Protein AF-A0AAT9L9P8-F1 (afdb_monomer_lite)

Structure (mmCIF, N/CA/C/O backbone):
data_AF-A0AAT9L9P8-F1
#
_entry.id   AF-A0AAT9L9P8-F1
#
loop_
_atom_site.group_PDB
_atom_site.id
_atom_site.type_symbol
_atom_site.label_atom_id
_atom_site.label_alt_id
_atom_site.label_comp_id
_atom_site.label_asym_id
_atom_site.label_entity_id
_atom_site.label_seq_id
_atom_site.pdbx_PDB_ins_code
_atom_site.Cartn_x
_atom_site.Cartn_y
_atom_site.Cartn_z
_atom_site.occupancy
_atom_site.B_iso_or_equiv
_atom_site.auth_seq_id
_atom_site.auth_comp_id
_atom_site.auth_asym_id
_atom_site.auth_atom_id
_atom_site.pdbx_PDB_model_num
ATOM 1 N N . MET A 1 1 ? 6.397 -19.468 -23.640 1.00 36.09 1 MET A N 1
ATOM 2 C CA . MET A 1 1 ? 7.177 -18.233 -23.873 1.00 36.09 1 MET A CA 1
ATOM 3 C C . MET A 1 1 ? 7.217 -17.454 -22.563 1.00 36.09 1 MET A C 1
ATOM 5 O O . MET A 1 1 ? 6.159 -17.043 -22.113 1.00 36.09 1 MET A O 1
ATOM 9 N N . ASN A 1 2 ? 8.375 -17.310 -21.912 1.00 57.66 2 ASN A N 1
ATOM 10 C CA . ASN A 1 2 ? 8.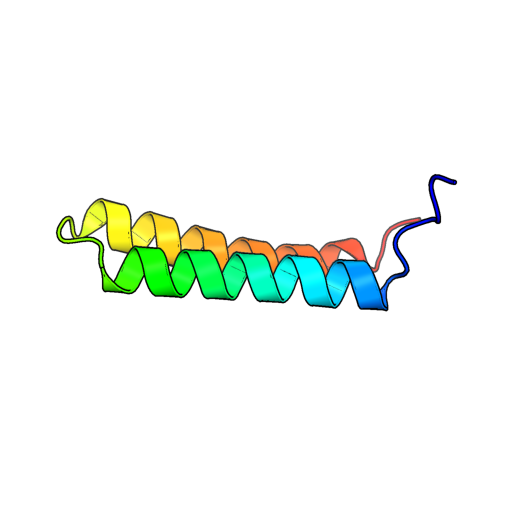538 -16.364 -20.802 1.00 57.66 2 ASN A CA 1
ATOM 11 C C . ASN A 1 2 ? 8.983 -15.044 -21.446 1.00 57.66 2 ASN A C 1
ATOM 13 O O . ASN A 1 2 ? 10.159 -14.878 -21.758 1.00 57.66 2 ASN A O 1
ATOM 17 N N . LEU A 1 3 ? 8.017 -14.205 -21.828 1.00 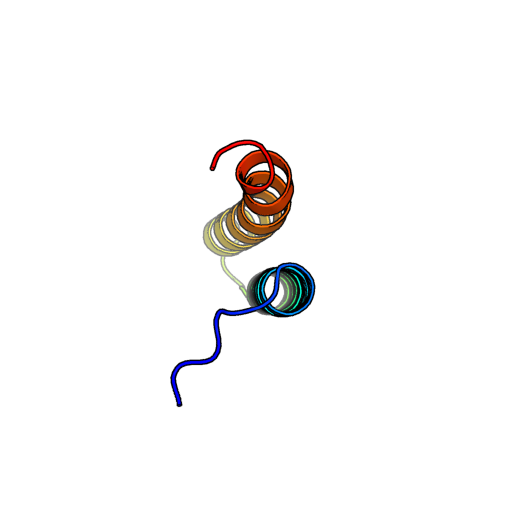59.22 3 LEU A N 1
ATOM 18 C CA . LEU A 1 3 ? 8.316 -12.893 -22.394 1.00 59.22 3 LEU A CA 1
ATOM 19 C C . LEU A 1 3 ? 8.874 -12.034 -21.247 1.00 59.22 3 LEU A C 1
ATOM 21 O O . LEU A 1 3 ? 8.265 -12.043 -20.174 1.00 59.22 3 LEU A O 1
ATOM 25 N N . PRO A 1 4 ? 10.022 -11.352 -21.409 1.00 60.06 4 PRO A N 1
ATOM 26 C CA . PRO A 1 4 ? 10.521 -10.463 -20.373 1.00 60.06 4 PRO A CA 1
ATOM 27 C C . PRO A 1 4 ? 9.455 -9.402 -20.113 1.00 60.06 4 PRO A C 1
ATOM 29 O O . PRO A 1 4 ? 9.118 -8.633 -21.010 1.00 60.06 4 PRO A O 1
ATOM 32 N N . ASP A 1 5 ? 8.909 -9.431 -18.897 1.00 67.00 5 ASP A N 1
ATOM 33 C CA . ASP A 1 5 ? 7.900 -8.501 -18.398 1.00 67.00 5 ASP A CA 1
ATOM 34 C C . ASP A 1 5 ? 8.404 -7.084 -18.678 1.00 67.00 5 ASP A C 1
ATOM 36 O O . ASP A 1 5 ? 9.410 -6.643 -18.100 1.00 67.00 5 ASP A O 1
ATOM 40 N N . THR A 1 6 ? 7.792 -6.437 -19.673 1.00 77.94 6 THR A N 1
ATOM 41 C CA . THR A 1 6 ? 8.258 -5.137 -20.143 1.00 77.94 6 THR A CA 1
ATOM 42 C C . THR A 1 6 ? 8.185 -4.143 -18.984 1.00 77.94 6 THR A C 1
ATOM 44 O O . THR A 1 6 ? 7.345 -4.297 -18.095 1.00 77.94 6 THR A O 1
ATOM 47 N N . PRO A 1 7 ? 9.012 -3.083 -18.959 1.00 79.38 7 PRO A N 1
ATOM 48 C CA . PRO A 1 7 ? 8.944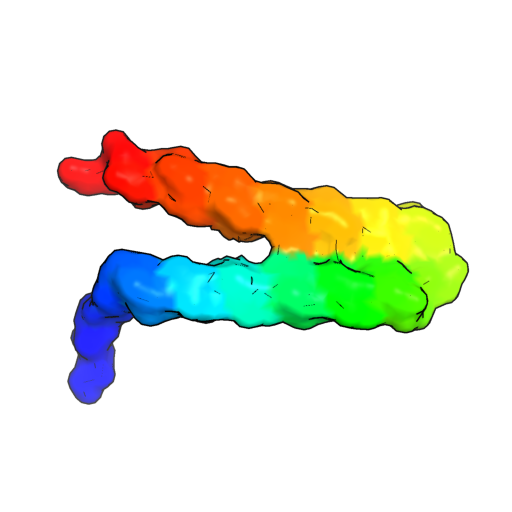 -2.086 -17.889 1.00 79.38 7 PRO A CA 1
ATOM 49 C C . PRO A 1 7 ? 7.517 -1.556 -17.665 1.00 79.38 7 PRO A C 1
ATOM 51 O O . PRO A 1 7 ? 7.115 -1.309 -16.533 1.00 79.38 7 PRO A O 1
ATOM 54 N N . LEU A 1 8 ? 6.724 -1.455 -18.740 1.00 80.25 8 LEU A N 1
ATOM 55 C CA . LEU A 1 8 ? 5.306 -1.091 -18.708 1.00 80.25 8 LEU A CA 1
ATOM 56 C C . LEU A 1 8 ? 4.406 -2.151 -18.058 1.00 80.25 8 LEU A C 1
ATOM 58 O O . LEU A 1 8 ? 3.511 -1.784 -17.296 1.00 80.25 8 LEU A O 1
ATOM 62 N N . GLU A 1 9 ? 4.609 -3.435 -18.346 1.00 82.19 9 GLU A N 1
ATOM 63 C CA . GLU A 1 9 ? 3.866 -4.527 -17.704 1.00 82.19 9 GLU A CA 1
ATOM 64 C C . GLU A 1 9 ? 4.201 -4.633 -16.218 1.00 82.19 9 GLU A C 1
ATOM 66 O O . GLU A 1 9 ? 3.282 -4.713 -15.398 1.00 82.19 9 GLU A O 1
ATOM 71 N N . ARG A 1 10 ? 5.477 -4.473 -15.845 1.00 81.56 10 ARG A N 1
ATOM 72 C CA . ARG A 1 10 ? 5.900 -4.456 -14.439 1.00 81.56 10 ARG A CA 1
ATOM 73 C C . ARG A 1 10 ? 5.236 -3.314 -13.702 1.00 81.56 10 ARG A C 1
ATOM 75 O O . ARG A 1 10 ? 4.752 -3.505 -12.587 1.00 81.56 10 ARG A O 1
ATOM 82 N N . ARG A 1 11 ? 5.167 -2.148 -14.349 1.00 84.25 11 ARG A N 1
ATOM 83 C CA . ARG A 1 11 ? 4.493 -0.967 -13.815 1.00 84.25 11 ARG A CA 1
ATOM 84 C C . ARG A 1 11 ? 3.007 -1.204 -13.583 1.00 84.25 11 ARG A C 1
ATOM 86 O O . ARG A 1 11 ? 2.468 -0.892 -12.525 1.00 84.25 11 ARG A O 1
ATOM 93 N N . ARG A 1 12 ? 2.327 -1.778 -14.580 1.00 87.12 12 ARG A N 1
ATOM 94 C CA . ARG 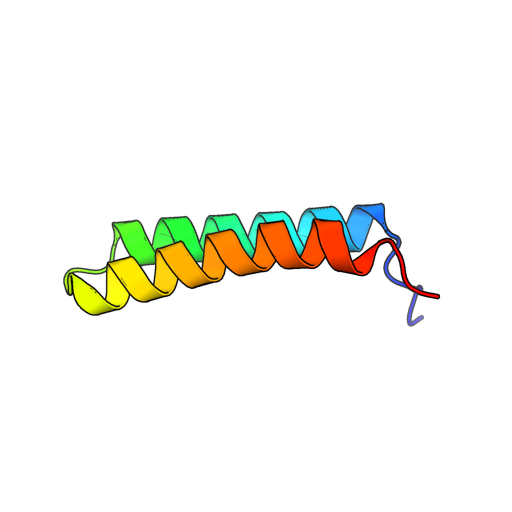A 1 12 ? 0.899 -2.109 -14.482 1.00 87.12 12 ARG A CA 1
ATOM 95 C C . ARG A 1 12 ? 0.652 -3.103 -13.358 1.00 87.12 12 ARG A C 1
ATOM 97 O O . ARG A 1 12 ? -0.157 -2.821 -12.485 1.00 87.12 12 ARG A O 1
ATOM 104 N N . ARG A 1 13 ? 1.425 -4.185 -13.310 1.00 87.38 13 ARG A N 1
ATOM 105 C CA . ARG A 1 13 ? 1.296 -5.227 -12.293 1.00 87.38 13 ARG A CA 1
ATOM 106 C C . ARG A 1 13 ? 1.568 -4.706 -10.881 1.00 87.38 13 ARG A C 1
ATOM 108 O O . ARG A 1 13 ? 0.851 -5.059 -9.946 1.00 87.38 13 ARG A O 1
ATOM 115 N N . THR A 1 14 ? 2.590 -3.871 -10.708 1.00 89.31 14 THR A N 1
ATOM 116 C CA . THR A 1 14 ? 2.911 -3.251 -9.414 1.00 89.31 14 THR A CA 1
ATOM 117 C C . THR A 1 14 ? 1.808 -2.302 -8.968 1.00 89.31 14 THR A C 1
ATOM 119 O O . THR A 1 14 ? 1.359 -2.382 -7.822 1.00 89.31 14 THR A O 1
ATOM 122 N N . ARG A 1 15 ? 1.303 -1.471 -9.883 1.00 90.25 15 ARG A N 1
ATOM 123 C CA . ARG A 1 15 ? 0.155 -0.603 -9.627 1.00 90.25 15 ARG A CA 1
ATOM 124 C C . ARG A 1 15 ? -1.092 -1.398 -9.246 1.00 90.25 15 ARG A C 1
ATOM 126 O O . ARG A 1 15 ? -1.682 -1.111 -8.211 1.00 90.25 15 ARG A O 1
ATOM 133 N N . GLU A 1 16 ? -1.456 -2.422 -10.014 1.00 92.94 16 GLU A N 1
ATOM 134 C CA . GLU A 1 16 ? -2.602 -3.291 -9.715 1.00 92.94 16 GLU A CA 1
ATOM 135 C C . GLU A 1 16 ? -2.483 -3.918 -8.322 1.00 92.94 16 GLU A C 1
ATOM 137 O O . GLU A 1 16 ? -3.438 -3.918 -7.545 1.00 92.94 16 GLU A O 1
ATOM 142 N N . ARG A 1 17 ? -1.281 -4.373 -7.954 1.00 91.94 17 ARG A N 1
ATOM 143 C CA . ARG A 1 17 ? -1.013 -4.950 -6.633 1.00 91.94 17 ARG A CA 1
ATOM 144 C C . ARG A 1 17 ? -1.118 -3.921 -5.507 1.00 91.94 17 ARG A C 1
ATOM 146 O O . ARG A 1 17 ? -1.613 -4.244 -4.429 1.00 91.94 17 ARG A O 1
ATOM 153 N N . ALA A 1 18 ? -0.671 -2.688 -5.735 1.00 93.75 18 ALA A N 1
ATOM 154 C CA . ALA A 1 18 ? -0.827 -1.600 -4.774 1.00 93.75 18 ALA A CA 1
ATOM 155 C C . ALA A 1 18 ? -2.304 -1.203 -4.598 1.00 93.75 18 ALA A C 1
ATOM 157 O O . ALA A 1 18 ? -2.751 -0.985 -3.471 1.00 93.75 18 ALA A O 1
ATOM 158 N N . GLU A 1 19 ? -3.081 -1.170 -5.683 1.00 94.25 19 GLU A N 1
ATOM 159 C CA . GLU A 1 19 ? -4.524 -0.909 -5.636 1.00 94.25 19 GLU A CA 1
ATOM 160 C C . GLU A 1 19 ? -5.282 -2.024 -4.895 1.00 94.25 19 GLU A C 1
ATOM 162 O O . GLU A 1 19 ? -6.168 -1.738 -4.086 1.00 94.25 19 GLU A O 1
ATOM 167 N N . GLU A 1 20 ? -4.901 -3.289 -5.093 1.00 96.38 20 GLU A N 1
ATOM 168 C CA . GLU A 1 20 ? -5.458 -4.424 -4.348 1.00 96.38 20 GLU A CA 1
ATOM 169 C C . GLU A 1 20 ? -5.184 -4.311 -2.842 1.00 96.38 20 GLU A C 1
ATOM 171 O O . GLU A 1 20 ? -6.102 -4.461 -2.034 1.00 96.38 20 GLU A O 1
ATOM 176 N N . LEU A 1 21 ? -3.951 -3.966 -2.457 1.00 95.69 21 LEU A N 1
ATOM 177 C CA . LEU A 1 21 ? -3.587 -3.722 -1.059 1.00 95.69 21 LEU A CA 1
ATOM 178 C C . LEU A 1 21 ? -4.366 -2.544 -0.459 1.00 95.69 21 LEU A C 1
ATOM 180 O O . LEU A 1 21 ? -4.797 -2.624 0.690 1.00 95.69 21 LEU A O 1
ATOM 184 N N . GLY A 1 22 ? -4.603 -1.483 -1.235 1.00 94.56 22 GLY A N 1
ATOM 185 C CA . GLY A 1 22 ? -5.450 -0.361 -0.829 1.00 94.56 22 GLY A CA 1
ATOM 186 C C . GLY A 1 22 ? -6.898 -0.783 -0.570 1.00 94.56 22 GLY A C 1
ATOM 187 O O . GLY A 1 22 ? -7.465 -0.433 0.463 1.00 94.56 22 GLY A O 1
ATOM 188 N N . ARG A 1 23 ? -7.481 -1.604 -1.453 1.00 95.88 23 ARG A N 1
ATOM 189 C CA . ARG A 1 23 ? -8.835 -2.159 -1.267 1.00 95.88 23 ARG A CA 1
ATOM 190 C C . ARG A 1 23 ? -8.911 -3.118 -0.083 1.00 95.88 23 ARG A C 1
ATOM 192 O O . ARG A 1 23 ? -9.911 -3.122 0.628 1.00 95.88 23 ARG A O 1
ATOM 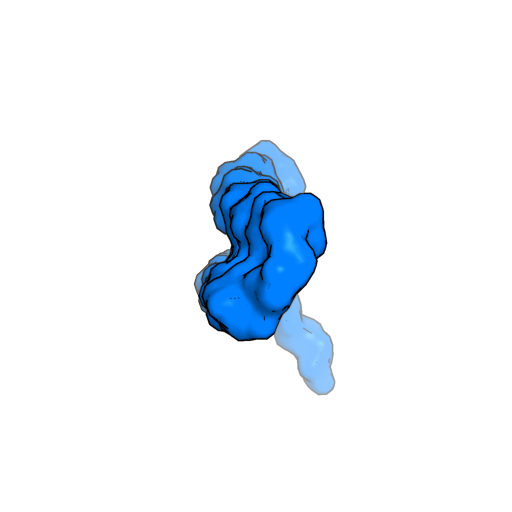199 N N . ALA A 1 24 ? -7.878 -3.930 0.135 1.00 95.81 24 ALA A N 1
ATOM 200 C CA . ALA A 1 24 ? -7.793 -4.803 1.300 1.00 95.81 24 ALA A CA 1
ATOM 201 C C . ALA A 1 24 ? -7.714 -3.981 2.595 1.00 95.81 24 ALA A C 1
ATOM 203 O O . ALA A 1 24 ? -8.384 -4.311 3.569 1.00 95.81 24 ALA A O 1
ATOM 204 N N . ALA A 1 25 ? -6.956 -2.880 2.586 1.00 95.44 25 ALA A N 1
ATOM 205 C CA . ALA A 1 25 ? -6.863 -1.965 3.716 1.00 95.44 25 ALA A CA 1
ATOM 206 C C . ALA A 1 25 ? -8.209 -1.305 4.038 1.00 95.44 25 ALA A C 1
ATOM 208 O O . ALA A 1 25 ? -8.528 -1.118 5.207 1.00 95.44 25 ALA A O 1
ATOM 209 N N . ASP A 1 26 ? -8.996 -0.966 3.016 1.00 95.19 26 ASP A N 1
ATOM 210 C CA . ASP A 1 26 ? -10.320 -0.359 3.181 1.00 95.19 26 ASP A CA 1
ATOM 211 C C . ASP A 1 26 ? -11.315 -1.308 3.868 1.00 95.19 26 ASP A C 1
ATOM 213 O O . ASP A 1 26 ? -12.092 -0.899 4.725 1.00 95.19 26 ASP A O 1
ATOM 217 N N . ARG A 1 27 ? -11.224 -2.608 3.557 1.00 96.00 27 ARG A N 1
ATOM 218 C CA . ARG A 1 27 ? -12.054 -3.658 4.172 1.00 96.00 27 ARG A CA 1
ATOM 219 C C . ARG A 1 27 ? -11.517 -4.170 5.508 1.00 96.00 27 ARG A C 1
ATOM 221 O O . ARG A 1 27 ? -12.222 -4.902 6.200 1.00 96.00 27 ARG A O 1
ATOM 228 N N . ALA A 1 28 ? -10.272 -3.853 5.854 1.00 96.06 28 ALA A N 1
ATOM 229 C CA . ALA A 1 28 ? -9.658 -4.315 7.087 1.00 96.06 28 ALA A CA 1
ATOM 230 C C . ALA A 1 28 ? -10.295 -3.604 8.288 1.00 96.06 28 ALA A C 1
ATOM 232 O O . ALA A 1 28 ? -10.197 -2.387 8.444 1.00 96.06 28 ALA A O 1
ATOM 233 N N . THR A 1 29 ? -10.933 -4.387 9.155 1.00 94.38 29 THR A N 1
ATOM 234 C CA . THR A 1 29 ? -11.529 -3.910 10.409 1.00 94.38 29 THR A CA 1
ATOM 235 C C . THR A 1 29 ? -10.476 -3.612 11.472 1.00 94.38 29 THR A C 1
ATOM 237 O O . THR A 1 29 ? -10.681 -2.736 12.310 1.00 94.38 29 THR A O 1
ATOM 240 N N . ASP A 1 30 ? -9.329 -4.292 11.411 1.00 96.50 30 ASP A N 1
ATOM 241 C CA . ASP A 1 30 ? -8.208 -4.051 12.310 1.00 96.50 30 ASP A CA 1
ATOM 242 C C . ASP A 1 30 ? -7.385 -2.817 11.869 1.00 96.50 30 ASP A C 1
ATOM 244 O O . ASP A 1 30 ? -6.919 -2.745 10.721 1.00 96.50 30 ASP A O 1
ATOM 248 N N . PRO A 1 31 ? -7.198 -1.816 12.752 1.00 93.19 31 PRO A N 1
ATOM 249 C CA . PRO A 1 31 ? -6.481 -0.592 12.414 1.00 93.19 31 PRO A CA 1
ATOM 250 C C . PRO A 1 31 ? -4.992 -0.821 12.133 1.00 93.19 31 PRO A C 1
ATOM 252 O O . PRO A 1 31 ? -4.436 -0.117 11.287 1.00 93.19 31 PRO A O 1
ATOM 255 N N . GLU A 1 32 ? -4.346 -1.787 12.786 1.00 95.56 32 GLU A N 1
ATOM 256 C CA . GLU A 1 32 ? -2.931 -2.089 12.560 1.00 95.56 32 GLU A CA 1
ATOM 257 C C . GLU A 1 32 ? -2.734 -2.782 11.204 1.00 95.56 32 GLU A C 1
ATOM 259 O O . GLU A 1 32 ? -1.875 -2.399 10.408 1.00 95.56 32 GLU A O 1
ATOM 264 N N . HIS A 1 33 ? -3.598 -3.738 10.880 1.00 94.81 33 HIS A N 1
ATOM 265 C CA . HIS A 1 33 ? -3.615 -4.456 9.616 1.00 94.81 33 HIS A CA 1
ATOM 266 C C . HIS A 1 33 ? -3.867 -3.513 8.438 1.00 94.81 33 HIS A C 1
ATOM 268 O O . HIS A 1 33 ? -3.154 -3.556 7.433 1.00 94.81 33 HIS A O 1
ATOM 274 N N . ARG A 1 34 ? -4.825 -2.592 8.583 1.00 96.62 34 ARG A N 1
ATOM 275 C CA . ARG A 1 34 ? -5.088 -1.529 7.605 1.00 96.62 34 ARG A CA 1
ATOM 276 C C . ARG A 1 34 ? -3.867 -0.641 7.368 1.00 96.62 34 ARG A C 1
ATOM 278 O O . ARG A 1 34 ? -3.573 -0.323 6.214 1.00 96.62 34 ARG A O 1
ATOM 285 N N . GLN A 1 35 ? -3.151 -0.251 8.425 1.00 95.69 35 GLN A N 1
ATOM 286 C CA . GLN A 1 35 ? -1.921 0.535 8.288 1.00 95.69 35 GLN A CA 1
ATOM 287 C C . GLN A 1 35 ? -0.835 -0.247 7.550 1.00 95.69 35 GLN A C 1
ATOM 289 O O . GLN A 1 35 ? -0.325 0.244 6.545 1.00 95.69 35 GLN A O 1
ATOM 294 N N . ARG A 1 36 ? -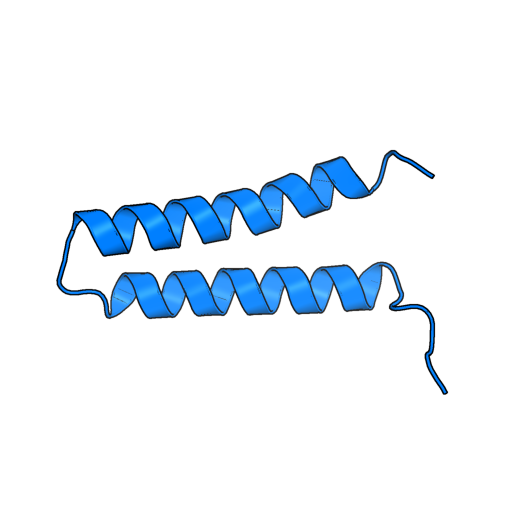0.574 -1.498 7.948 1.00 95.69 36 ARG A N 1
ATOM 295 C CA . ARG A 1 36 ? 0.412 -2.362 7.278 1.00 95.69 36 ARG A CA 1
ATOM 296 C C . ARG A 1 36 ? 0.101 -2.555 5.791 1.00 95.69 36 ARG A C 1
ATOM 298 O O . ARG A 1 36 ? 1.009 -2.522 4.964 1.00 95.69 36 ARG A O 1
ATOM 305 N N . LEU A 1 37 ? -1.171 -2.733 5.428 1.00 96.31 37 LEU A N 1
ATOM 306 C CA . LEU A 1 37 ? -1.599 -2.864 4.031 1.00 96.31 37 LEU A CA 1
ATOM 307 C C . LEU A 1 37 ? -1.372 -1.572 3.231 1.00 96.31 37 LEU A C 1
ATOM 309 O O . LEU A 1 37 ? -0.851 -1.631 2.115 1.00 96.31 37 LEU A O 1
ATOM 313 N N . ARG A 1 38 ? -1.689 -0.407 3.810 1.00 93.88 38 ARG A N 1
ATOM 314 C CA . ARG A 1 38 ? -1.417 0.902 3.191 1.00 93.88 38 ARG A CA 1
ATOM 315 C C . ARG A 1 38 ? 0.076 1.165 3.022 1.00 93.88 38 ARG A C 1
ATOM 317 O O . ARG A 1 38 ? 0.494 1.609 1.955 1.00 93.88 38 ARG A O 1
ATOM 324 N N . GLU A 1 39 ? 0.884 0.866 4.035 1.00 94.81 39 GLU A N 1
ATOM 325 C CA . GLU A 1 39 ? 2.341 0.994 3.951 1.00 94.81 39 GLU A CA 1
ATOM 326 C C . GLU A 1 39 ? 2.920 0.078 2.878 1.00 94.81 39 GLU A C 1
ATOM 328 O O . GLU A 1 39 ? 3.738 0.515 2.070 1.00 94.81 39 GLU A O 1
ATOM 333 N N . LYS A 1 40 ? 2.442 -1.168 2.798 1.00 94.12 40 LYS A N 1
ATOM 334 C CA . LYS A 1 40 ? 2.870 -2.118 1.769 1.00 94.12 40 LYS A CA 1
ATOM 335 C C . LYS A 1 40 ? 2.507 -1.644 0.362 1.00 94.12 40 LYS A C 1
ATOM 337 O O . LYS A 1 40 ? 3.336 -1.761 -0.535 1.00 94.12 40 LYS A O 1
ATOM 342 N N . ALA A 1 41 ? 1.315 -1.073 0.172 1.00 93.25 41 ALA A N 1
ATOM 343 C CA . ALA A 1 41 ? 0.911 -0.472 -1.100 1.00 93.25 41 ALA A CA 1
ATOM 344 C C . ALA A 1 41 ? 1.831 0.696 -1.486 1.00 93.25 41 ALA A C 1
ATOM 346 O O . ALA A 1 41 ? 2.306 0.770 -2.619 1.00 93.25 41 ALA A O 1
ATOM 347 N N . ARG A 1 42 ? 2.134 1.580 -0.526 1.00 90.25 42 ARG A N 1
ATOM 348 C CA . ARG A 1 42 ? 3.023 2.728 -0.742 1.00 90.25 42 ARG A CA 1
ATOM 349 C C . ARG A 1 42 ? 4.446 2.290 -1.075 1.00 90.25 42 ARG A C 1
ATOM 351 O O . ARG A 1 42 ? 5.060 2.858 -1.971 1.00 90.25 42 ARG A O 1
ATOM 358 N N . ARG A 1 43 ? 4.952 1.270 -0.381 1.00 90.31 43 ARG A N 1
ATOM 359 C CA . ARG A 1 43 ? 6.281 0.705 -0.611 1.00 90.31 43 ARG A CA 1
ATOM 360 C C . ARG A 1 43 ? 6.387 0.057 -1.990 1.00 90.31 43 ARG A C 1
ATOM 362 O O . ARG A 1 43 ? 7.351 0.327 -2.684 1.00 90.31 43 ARG A O 1
ATOM 369 N N . LEU A 1 44 ? 5.370 -0.689 -2.426 1.00 88.44 44 LEU A N 1
ATOM 370 C CA . LEU A 1 44 ? 5.314 -1.263 -3.777 1.00 88.44 44 LEU A CA 1
ATOM 371 C C . LEU A 1 44 ? 5.432 -0.194 -4.872 1.00 88.44 44 LEU A C 1
ATOM 373 O O . LEU A 1 44 ? 6.183 -0.377 -5.823 1.00 88.44 44 LEU A O 1
ATOM 377 N N . LEU A 1 45 ? 4.737 0.936 -4.715 1.00 85.56 45 LEU A N 1
ATOM 378 C CA . LEU A 1 45 ? 4.821 2.057 -5.659 1.00 85.56 45 LEU A CA 1
ATOM 379 C C . LEU A 1 45 ? 6.160 2.813 -5.574 1.00 85.56 45 LEU A C 1
ATOM 381 O O . LEU A 1 45 ? 6.626 3.338 -6.580 1.00 85.56 45 LEU A O 1
ATOM 385 N N . GLY A 1 46 ? 6.776 2.882 -4.389 1.00 81.62 46 GLY A N 1
ATOM 386 C CA . GLY A 1 46 ? 8.085 3.513 -4.182 1.00 81.62 46 GLY A CA 1
ATOM 387 C C . GLY A 1 46 ? 9.252 2.674 -4.712 1.00 81.62 46 GLY A C 1
ATOM 388 O O . GLY A 1 46 ? 10.098 3.190 -5.433 1.00 81.62 46 GLY A O 1
ATOM 389 N N . GLU A 1 47 ? 9.260 1.370 -4.430 1.00 72.44 47 GLU A N 1
ATOM 390 C CA . GLU A 1 47 ? 10.280 0.424 -4.907 1.00 72.44 47 GLU A CA 1
ATOM 391 C C . GLU A 1 47 ? 10.236 0.261 -6.438 1.00 72.44 47 GLU A C 1
ATOM 393 O O . GLU A 1 47 ? 11.270 0.011 -7.051 1.00 72.44 47 GLU A O 1
ATOM 398 N N . GLU A 1 48 ? 9.079 0.467 -7.086 1.00 63.88 48 GLU A N 1
ATOM 399 C CA . GLU A 1 48 ? 8.990 0.573 -8.552 1.00 63.88 48 GLU A CA 1
ATOM 400 C C . GLU A 1 48 ? 9.848 1.724 -9.089 1.00 63.88 48 GLU A C 1
ATOM 402 O O . GLU A 1 48 ? 10.551 1.550 -10.084 1.00 63.88 48 GLU A O 1
ATOM 407 N N . LEU A 1 49 ? 9.796 2.893 -8.442 1.00 58.97 49 LEU A N 1
ATOM 408 C CA . LEU A 1 49 ? 10.535 4.087 -8.858 1.00 58.97 49 LEU A CA 1
ATOM 409 C C . LEU A 1 49 ? 12.045 3.924 -8.642 1.00 58.97 49 LEU A C 1
ATOM 411 O O . LEU A 1 49 ? 12.822 4.383 -9.474 1.00 58.97 49 LEU A O 1
ATOM 415 N N . GLU A 1 50 ? 12.461 3.234 -7.577 1.00 59.50 50 GLU A N 1
ATOM 416 C CA . GLU A 1 50 ? 13.882 2.984 -7.285 1.00 59.50 50 GLU A CA 1
ATOM 417 C C . GLU A 1 50 ? 14.466 1.810 -8.094 1.00 59.50 50 GLU A C 1
ATOM 419 O O . GLU A 1 50 ? 15.621 1.853 -8.517 1.00 59.50 50 GLU A O 1
ATOM 424 N N . GLY A 1 51 ? 13.662 0.789 -8.408 1.00 53.66 51 GLY A N 1
ATOM 425 C CA . GLY A 1 51 ? 14.070 -0.373 -9.207 1.00 53.66 51 GLY A CA 1
ATOM 426 C C . GLY A 1 51 ? 14.288 -0.101 -10.704 1.00 53.66 51 GLY A C 1
ATOM 427 O O . GLY A 1 51 ? 14.698 -1.004 -11.428 1.00 53.66 51 GLY A O 1
ATOM 428 N N . GLN A 1 52 ? 14.031 1.122 -11.182 1.00 49.59 52 GLN A N 1
ATOM 429 C CA . GLN A 1 52 ? 14.295 1.552 -12.566 1.00 49.59 52 GLN A CA 1
ATOM 430 C C . GLN A 1 52 ? 15.736 2.061 -12.787 1.00 49.59 52 GLN A C 1
ATOM 432 O O . GLN A 1 52 ? 16.101 2.345 -13.925 1.00 49.59 52 GLN A O 1
ATOM 437 N N . GLY A 1 53 ? 16.559 2.160 -11.734 1.00 40.66 53 GLY A N 1
ATOM 438 C CA . GLY A 1 53 ? 17.923 2.711 -11.786 1.00 40.66 53 GLY A CA 1
ATOM 439 C C . GLY A 1 53 ? 19.074 1.706 -11.647 1.00 40.66 53 GLY A C 1
ATOM 440 O O . GLY A 1 53 ? 20.187 2.128 -11.349 1.00 40.66 53 GLY A O 1
ATOM 441 N N . GLY A 1 54 ? 18.842 0.401 -11.810 1.00 44.81 54 GLY A N 1
ATOM 442 C CA . GLY A 1 54 ? 19.888 -0.607 -11.605 1.00 44.81 54 GLY A CA 1
ATOM 443 C C . GLY A 1 54 ? 19.756 -1.817 -12.520 1.00 44.81 54 GLY A C 1
ATOM 444 O O . GLY A 1 54 ? 19.145 -2.819 -12.152 1.00 44.81 54 GLY A O 1
ATOM 445 N N . SER A 1 55 ? 20.339 -1.735 -13.712 1.00 38.66 55 SER A N 1
ATOM 446 C CA . SER A 1 55 ? 20.777 -2.877 -14.527 1.00 38.66 55 SER A CA 1
ATOM 447 C C . SER A 1 55 ? 21.961 -2.444 -15.375 1.00 38.66 55 SER A C 1
ATOM 449 O O . SER A 1 55 ? 21.888 -1.322 -15.922 1.00 38.66 55 SER A O 1
#

Foldseek 3Di:
DCDPCPLVNLLVVLLVQLVVLQVVLVPDPDPVSSVVSNVVSVVSNVVSVVVVPDD

pLDDT: mean 81.94, std 17.58, range [36.09, 96.62]

Sequence (55 aa):
MNLPDTPLERRRRTRERAEELGRAADRATDPEHRQRLREKARRLLGEELEGQGGS

Secondary structure (DSSP, 8-state):
------HHHHHHHHHHHHHHHHHHHHH--SHHHHHHHHHHHHHHHHHHHHTTS--

Radius of gyration: 13.39 Å; chains: 1; bounding box: 33×22×36 Å